Protein AF-A0A7L4LNX8-F1 (afdb_monomer)

Mean predicted aligned error: 1.96 Å

Secondary structure (DSSP, 8-state):
---EEE-TTTTTT--S-EEEEEEEE-TTTTTT-EEEEEEEEEE-TTTTTT-EEEEEEE-S-B-TTTTTT--EEEEE-

Nearest PDB structures (foldseek):
  1ofd-assembly2_B  TM=9.963E-01  e=1.398E-05  Synechocystis sp. PCC 6803
  6s6u-assembly1_A  TM=9.975E-01  e=2.112E-04  Azospirillum brasilense
  1ofe-assembly2_B  TM=9.719E-01  e=3.634E-04  Synechocystis sp. PCC 6803
  6s6s-assembly1_C  TM=9.930E-01  e=7.058E-04  Azospirillum brasilense
  1ea0-assembly2_B  TM=1.004E+00  e=1.077E-03  Azospirillum brasilense

Solvent-accessible surface area (backbone atoms only — not comparable to full-atom values): 3612 Å² total; per-residue (Å²): 116,89,51,77,73,44,61,60,47,40,55,59,57,27,63,58,59,78,49,79,43,95,17,20,34,28,35,29,28,32,22,33,14,44,31,26,38,37,40,31,32,21,36,27,37,30,23,32,22,47,10,53,21,33,36,41,38,32,77,47,60,69,34,57,62,54,46,43,74,44,79,33,58,51,77,48,110

Organism: NCBI:txid1347786

Foldseek 3Di:
DADEDEEECDLPLPQEEEEEEPYEYEECANPQPNYYEYEYAEYEHAACHNHAEYEYEHNYYYYPCYCHNRNHYYYHD

Structure (mmCIF, N/CA/C/O backbone):
data_AF-A0A7L4LNX8-F1
#
_entry.id   AF-A0A7L4LNX8-F1
#
loop_
_atom_site.group_PDB
_atom_site.id
_atom_site.type_symbol
_atom_site.label_atom_id
_atom_site.label_alt_id
_atom_site.label_comp_id
_atom_site.label_asym_id
_atom_site.label_entity_id
_atom_site.label_seq_id
_atom_site.pdbx_PDB_ins_code
_atom_site.Cartn_x
_atom_site.Cartn_y
_atom_site.Cartn_z
_atom_site.occupancy
_atom_site.B_iso_or_equiv
_atom_site.auth_seq_id
_atom_site.auth_comp_id
_atom_site.auth_asym_id
_atom_site.auth_atom_id
_atom_site.pdbx_PDB_model_num
ATOM 1 N N . GLU A 1 1 ? -14.144 3.762 9.458 1.00 60.62 1 GLU A N 1
ATOM 2 C CA . GLU A 1 1 ? -14.279 2.894 10.653 1.00 60.62 1 GLU A CA 1
ATOM 3 C C . GLU A 1 1 ? -12.981 3.005 11.472 1.00 60.62 1 GLU A C 1
ATOM 5 O O . GLU A 1 1 ? -11.963 3.348 10.884 1.00 60.62 1 GLU A O 1
ATOM 10 N N . GLU A 1 2 ? -12.988 2.837 12.803 1.00 82.00 2 GLU A N 1
ATOM 11 C CA . GLU A 1 2 ? -11.806 3.142 13.660 1.00 82.00 2 GLU A CA 1
ATOM 12 C C . GLU A 1 2 ? -10.974 1.915 14.067 1.00 82.00 2 GLU A C 1
ATOM 14 O O . GLU A 1 2 ? -9.900 2.047 14.648 1.00 82.00 2 GLU A O 1
ATOM 19 N N . ASN A 1 3 ? -11.456 0.707 13.775 1.00 94.56 3 ASN A N 1
ATOM 20 C CA . ASN A 1 3 ? -10.828 -0.510 14.276 1.00 94.56 3 ASN A CA 1
ATOM 21 C C . ASN A 1 3 ? -9.708 -0.997 13.355 1.00 94.56 3 ASN A C 1
ATOM 23 O O . ASN A 1 3 ? -9.892 -1.118 12.141 1.00 94.56 3 ASN A O 1
ATOM 27 N N . SER A 1 4 ? -8.573 -1.355 13.953 1.00 96.44 4 SER A N 1
ATOM 28 C CA . SER A 1 4 ? -7.492 -2.057 13.263 1.00 96.44 4 SER A CA 1
ATOM 29 C C . SER A 1 4 ? -7.916 -3.479 12.906 1.00 96.44 4 SER A C 1
ATOM 31 O O . SER A 1 4 ? -8.288 -4.256 13.785 1.00 96.44 4 SER A O 1
ATOM 33 N N . VAL A 1 5 ? -7.837 -3.829 11.621 1.00 97.88 5 VAL A N 1
ATOM 34 C CA . VAL A 1 5 ? -8.263 -5.146 11.098 1.00 97.88 5 VAL A CA 1
ATOM 35 C C . VAL A 1 5 ? -7.130 -5.931 10.451 1.00 97.88 5 VAL A C 1
ATOM 37 O O . VAL A 1 5 ? -7.236 -7.145 10.288 1.00 97.88 5 VAL A O 1
ATOM 40 N N . ILE A 1 6 ? -6.033 -5.259 10.099 1.00 98.19 6 ILE A N 1
ATOM 41 C CA . ILE A 1 6 ? -4.842 -5.895 9.548 1.00 98.19 6 ILE A CA 1
ATOM 42 C C . ILE A 1 6 ? -3.573 -5.243 10.095 1.00 98.19 6 ILE A C 1
ATOM 44 O O . ILE A 1 6 ? -3.499 -4.027 10.271 1.00 98.19 6 ILE A O 1
ATOM 48 N N . GLY A 1 7 ? -2.583 -6.081 10.400 1.00 98.06 7 GLY A N 1
ATOM 49 C CA . GLY A 1 7 ? -1.314 -5.656 10.979 1.00 98.06 7 GLY A CA 1
ATOM 50 C C . GLY A 1 7 ? -0.375 -4.965 9.989 1.00 98.06 7 GLY A C 1
ATOM 51 O O . GLY A 1 7 ? -0.724 -4.659 8.848 1.00 98.06 7 GLY A O 1
ATOM 52 N N . ASN A 1 8 ? 0.851 -4.739 10.454 1.00 98.69 8 ASN A N 1
ATOM 53 C CA . ASN A 1 8 ? 1.896 -4.064 9.692 1.00 98.69 8 ASN A CA 1
ATOM 54 C C . ASN A 1 8 ? 2.382 -4.909 8.503 1.00 98.69 8 ASN A C 1
ATOM 56 O O . ASN A 1 8 ? 2.315 -6.139 8.530 1.00 98.69 8 ASN A O 1
ATOM 60 N N . VAL A 1 9 ? 2.954 -4.246 7.491 1.00 98.50 9 VAL A N 1
ATOM 61 C CA . VAL A 1 9 ? 3.670 -4.889 6.365 1.00 98.50 9 VAL A CA 1
ATOM 62 C C . VAL A 1 9 ? 2.772 -5.810 5.516 1.00 98.50 9 VAL A C 1
ATOM 64 O O . VAL A 1 9 ? 3.242 -6.637 4.734 1.00 98.50 9 VAL A O 1
ATOM 67 N N . ALA A 1 10 ? 1.450 -5.668 5.624 1.00 98.62 10 ALA A N 1
ATOM 68 C CA . ALA A 1 10 ? 0.525 -6.402 4.775 1.00 98.62 10 ALA A CA 1
ATOM 69 C C . ALA A 1 10 ? 0.759 -6.075 3.293 1.00 98.62 10 ALA A C 1
ATOM 71 O O . ALA A 1 10 ? 1.021 -4.926 2.934 1.00 98.62 10 ALA A O 1
ATOM 72 N N . LEU A 1 11 ? 0.632 -7.097 2.438 1.00 98.62 11 LEU A N 1
ATOM 73 C CA . LEU A 1 11 ? 0.867 -7.025 0.988 1.00 98.62 11 LEU A CA 1
ATOM 74 C C . LEU A 1 11 ? 2.316 -6.708 0.591 1.00 98.62 11 LEU A C 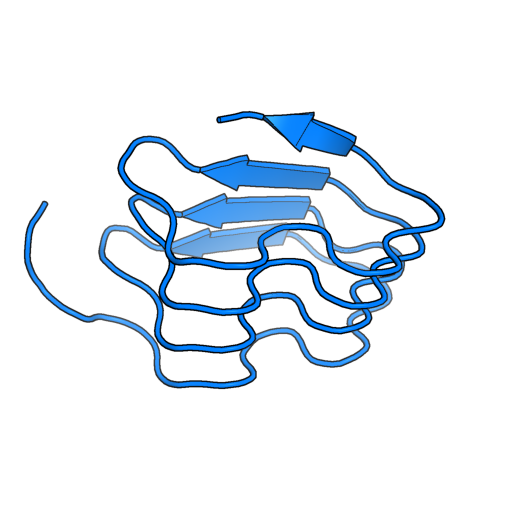1
ATOM 76 O O . LEU A 1 11 ? 2.567 -6.186 -0.499 1.00 98.62 11 LEU A O 1
ATOM 80 N N . TYR A 1 12 ? 3.273 -7.053 1.453 1.00 98.62 12 TYR A N 1
ATOM 81 C CA . TYR A 1 12 ? 4.686 -6.876 1.157 1.00 98.62 12 TYR A CA 1
ATOM 82 C C . TYR A 1 12 ? 5.095 -7.554 -0.152 1.00 98.62 12 TYR A C 1
ATOM 84 O O . TYR A 1 12 ? 5.035 -8.778 -0.274 1.00 98.62 12 TYR A O 1
ATOM 92 N N . GLY A 1 13 ? 5.537 -6.756 -1.125 1.00 98.62 13 GLY A N 1
ATOM 93 C CA . GLY A 1 13 ? 6.021 -7.281 -2.402 1.00 98.62 13 GLY A CA 1
ATOM 94 C C . GLY A 1 13 ? 4.945 -7.963 -3.250 1.00 98.62 13 GLY A C 1
ATOM 95 O O . GLY A 1 13 ? 5.296 -8.730 -4.145 1.00 98.62 13 GLY A O 1
ATOM 96 N N . ALA A 1 14 ? 3.656 -7.734 -2.970 1.00 98.75 14 ALA A N 1
ATOM 97 C CA . ALA A 1 14 ? 2.568 -8.371 -3.705 1.00 98.75 14 ALA A CA 1
ATOM 98 C C . ALA A 1 14 ? 2.674 -8.075 -5.212 1.00 98.75 14 ALA A C 1
ATOM 100 O O . ALA A 1 14 ? 2.883 -6.932 -5.614 1.00 98.75 14 ALA A O 1
ATOM 101 N N . THR A 1 15 ? 2.537 -9.101 -6.054 1.00 98.69 15 THR A N 1
ATOM 102 C CA . THR A 1 15 ? 2.734 -8.994 -7.514 1.00 98.69 15 THR A CA 1
ATOM 103 C C . THR A 1 15 ? 1.437 -9.071 -8.316 1.00 98.69 15 THR A C 1
ATOM 105 O O . THR A 1 15 ? 1.419 -8.690 -9.481 1.00 98.69 15 THR A O 1
ATOM 108 N N . SER A 1 16 ? 0.352 -9.568 -7.719 1.00 98.62 16 SER A N 1
ATOM 109 C CA . SER A 1 16 ? -0.990 -9.642 -8.308 1.00 98.62 16 SER A CA 1
ATOM 110 C C . SER A 1 16 ? -2.032 -9.924 -7.216 1.00 98.62 16 SER A C 1
ATOM 112 O O . SER A 1 16 ? -1.664 -10.265 -6.090 1.00 98.62 16 SER A O 1
ATOM 114 N N . GLY A 1 17 ? -3.317 -9.802 -7.557 1.00 98.56 17 GLY A N 1
ATOM 115 C CA . GLY A 1 17 ? -4.447 -10.132 -6.684 1.00 98.56 17 GLY A CA 1
ATOM 116 C C . GLY A 1 17 ? -5.235 -8.913 -6.213 1.00 98.56 17 GLY A C 1
ATOM 117 O O . GLY A 1 17 ? -4.771 -7.778 -6.329 1.00 98.56 17 GLY A O 1
ATOM 118 N N . ASP A 1 18 ? -6.424 -9.172 -5.674 1.00 98.69 18 ASP A N 1
ATOM 119 C CA . ASP A 1 18 ? -7.337 -8.154 -5.157 1.00 98.69 18 ASP A CA 1
ATOM 120 C C . ASP A 1 18 ? -7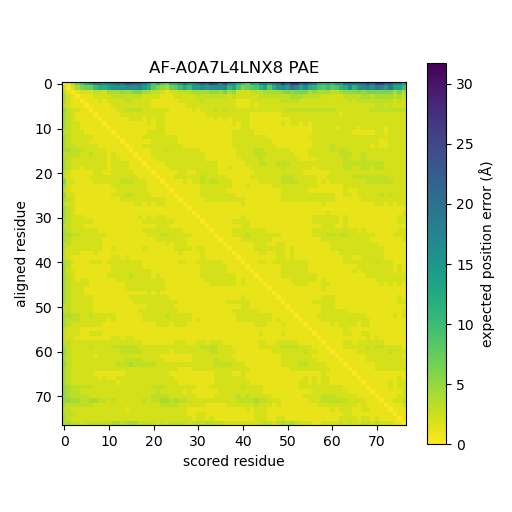.571 -8.370 -3.654 1.00 98.69 18 ASP A C 1
ATOM 122 O O . ASP A 1 18 ? -7.757 -9.502 -3.201 1.00 98.69 18 ASP A O 1
ATOM 126 N N . CYS A 1 19 ? -7.528 -7.298 -2.860 1.00 97.75 19 CYS A N 1
ATOM 127 C CA . CYS A 1 19 ? -7.724 -7.342 -1.408 1.00 97.75 19 CYS A CA 1
ATOM 128 C C . CYS A 1 19 ? -8.612 -6.184 -0.934 1.00 97.75 19 CYS A C 1
ATOM 130 O O . CYS A 1 19 ? -8.408 -5.035 -1.325 1.00 97.75 19 CYS A O 1
ATOM 132 N N . TRP A 1 20 ? -9.559 -6.470 -0.039 1.00 97.75 20 TRP A N 1
ATOM 133 C CA . TRP A 1 20 ? -10.483 -5.471 0.502 1.00 97.75 20 TRP A CA 1
ATOM 134 C C . TRP A 1 20 ? -10.529 -5.562 2.025 1.00 97.75 20 TRP A C 1
ATOM 136 O O . TRP A 1 20 ? -10.908 -6.593 2.581 1.00 97.75 20 TRP A O 1
ATOM 146 N N . PHE A 1 21 ? -10.147 -4.477 2.694 1.00 97.88 21 PHE A N 1
ATOM 147 C CA . PHE A 1 21 ? -10.086 -4.385 4.148 1.00 97.88 21 PHE A CA 1
ATOM 148 C C . PHE A 1 21 ? -11.090 -3.354 4.645 1.00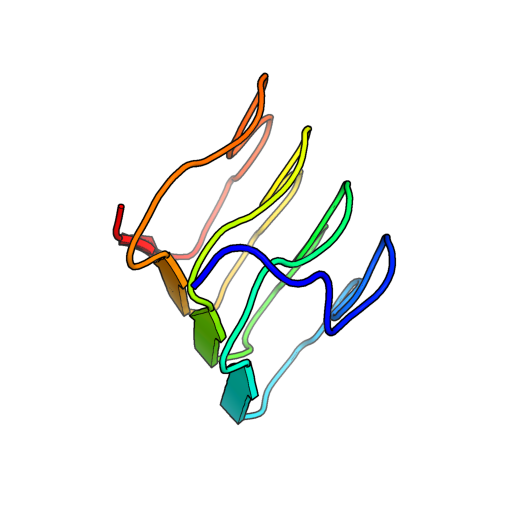 97.88 21 PHE A C 1
ATOM 150 O O . PHE A 1 21 ? -10.944 -2.155 4.410 1.00 97.88 21 PHE A O 1
ATOM 157 N N . ARG A 1 22 ? -12.101 -3.830 5.369 1.00 97.38 22 ARG A N 1
ATOM 158 C CA . ARG A 1 22 ? -13.085 -2.983 6.041 1.00 97.38 22 ARG A CA 1
ATOM 159 C C . ARG A 1 22 ? -12.560 -2.560 7.418 1.00 97.38 22 ARG A C 1
ATOM 161 O O . ARG A 1 22 ? -12.924 -3.148 8.433 1.00 97.38 22 ARG A O 1
ATOM 168 N N . GLY A 1 23 ? -11.613 -1.626 7.427 1.00 97.44 23 GLY A N 1
ATOM 169 C CA . GLY A 1 23 ? -11.015 -1.085 8.647 1.00 97.44 23 GLY A CA 1
ATOM 170 C C . GLY A 1 23 ? -9.615 -0.510 8.440 1.00 97.44 23 GLY A C 1
ATOM 171 O O . GLY A 1 23 ? -9.162 -0.317 7.308 1.00 97.44 23 GLY A O 1
ATOM 172 N N . VAL A 1 24 ? -8.938 -0.235 9.556 1.00 98.19 24 VAL A N 1
ATOM 173 C CA . VAL A 1 24 ? -7.617 0.404 9.593 1.00 98.19 24 VAL A CA 1
ATOM 174 C C . VAL A 1 24 ? -6.512 -0.643 9.420 1.00 98.19 24 VAL A C 1
ATOM 176 O O . VAL A 1 24 ? -6.504 -1.682 10.089 1.00 98.19 24 VAL A O 1
ATOM 179 N N . ALA A 1 25 ? -5.568 -0.366 8.524 1.00 98.50 25 ALA A N 1
ATOM 180 C CA . ALA A 1 25 ? -4.334 -1.119 8.367 1.00 98.50 25 ALA A CA 1
ATOM 181 C C . ALA A 1 25 ? -3.180 -0.490 9.152 1.00 98.50 25 ALA A C 1
ATOM 183 O O . ALA A 1 25 ? -3.085 0.732 9.282 1.00 98.50 25 ALA A O 1
ATOM 184 N N . GLY A 1 26 ? -2.279 -1.345 9.632 1.00 98.25 26 GLY A N 1
ATOM 185 C CA . GLY A 1 26 ? -1.056 -0.933 10.312 1.00 98.25 26 GLY A CA 1
ATOM 186 C C . GLY A 1 26 ? -0.042 -0.203 9.420 1.00 98.25 26 GLY A C 1
ATOM 187 O O . GLY A 1 26 ? -0.312 0.215 8.293 1.00 98.25 26 GLY A O 1
ATOM 188 N N . GLU A 1 27 ? 1.166 -0.050 9.949 1.00 98.62 27 GLU A N 1
ATOM 189 C CA . GLU A 1 27 ? 2.277 0.639 9.289 1.00 98.62 27 GLU A CA 1
ATOM 190 C C . GLU A 1 27 ? 2.823 -0.167 8.102 1.00 98.62 27 GLU A C 1
ATOM 192 O O . GLU A 1 27 ? 2.747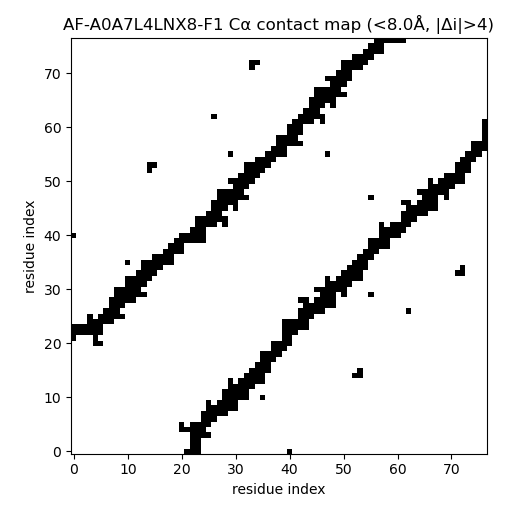 -1.402 8.070 1.00 98.62 27 GLU A O 1
ATOM 197 N N . ARG A 1 28 ? 3.444 0.525 7.138 1.00 98.75 28 ARG A N 1
ATOM 198 C CA . ARG A 1 28 ? 4.040 -0.081 5.931 1.00 98.75 28 ARG A CA 1
ATOM 199 C C . ARG A 1 28 ? 3.063 -0.945 5.135 1.00 98.75 28 ARG A C 1
ATOM 201 O O . ARG A 1 28 ? 3.451 -1.917 4.490 1.00 98.75 28 ARG A O 1
ATOM 208 N N . PHE A 1 29 ? 1.782 -0.611 5.180 1.00 98.81 29 PHE A N 1
ATOM 209 C CA . PHE A 1 29 ? 0.781 -1.278 4.364 1.00 98.81 29 PHE A CA 1
ATOM 210 C C . PHE A 1 29 ? 1.103 -1.120 2.872 1.00 98.81 29 PHE A C 1
ATOM 212 O O . PHE A 1 29 ? 1.433 -0.021 2.425 1.00 98.81 29 PHE A O 1
ATOM 219 N N . ALA A 1 30 ? 1.004 -2.207 2.105 1.00 98.69 30 ALA A N 1
ATOM 220 C CA . ALA A 1 30 ? 1.335 -2.251 0.680 1.00 98.69 30 ALA A CA 1
ATOM 221 C C . ALA A 1 30 ? 2.778 -1.816 0.349 1.00 98.69 30 ALA A C 1
ATOM 223 O O . ALA A 1 30 ? 3.062 -1.381 -0.770 1.00 98.69 30 ALA A O 1
ATOM 224 N N . VAL A 1 31 ? 3.708 -1.959 1.302 1.00 98.81 31 VAL A N 1
ATOM 225 C CA . VAL A 1 31 ? 5.132 -1.710 1.056 1.00 98.81 31 VAL A CA 1
ATOM 226 C C . VAL A 1 31 ? 5.643 -2.628 -0.060 1.00 98.81 31 VAL A C 1
ATOM 228 O O . VAL A 1 31 ? 5.418 -3.839 -0.053 1.00 98.81 31 VAL A O 1
ATOM 231 N N . ARG A 1 32 ? 6.310 -2.056 -1.064 1.00 98.81 32 ARG A N 1
ATOM 232 C CA . ARG A 1 32 ? 6.752 -2.755 -2.286 1.00 98.81 32 ARG A CA 1
ATOM 233 C C . ARG A 1 32 ? 5.640 -3.435 -3.093 1.00 98.81 32 ARG A C 1
ATOM 235 O O . ARG A 1 32 ? 5.946 -4.331 -3.883 1.00 98.81 32 ARG A O 1
ATOM 242 N N . ASN A 1 33 ? 4.376 -3.028 -2.950 1.00 98.88 33 ASN A N 1
ATOM 243 C CA . ASN A 1 33 ? 3.330 -3.526 -3.845 1.00 98.88 33 ASN A CA 1
ATOM 244 C C . ASN A 1 33 ? 3.748 -3.285 -5.308 1.00 98.88 33 ASN A C 1
ATOM 246 O O . ASN A 1 33 ? 4.231 -2.214 -5.671 1.00 98.88 33 ASN A O 1
ATOM 250 N N . SER A 1 34 ? 3.661 -4.326 -6.122 1.00 98.75 34 SER A N 1
ATOM 251 C CA . SER A 1 34 ? 4.148 -4.360 -7.500 1.00 98.75 34 SER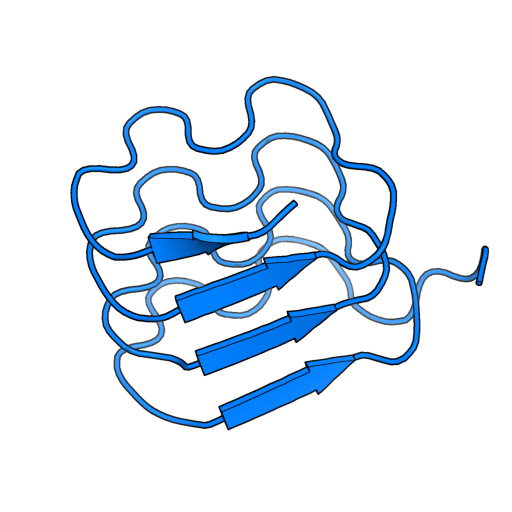 A CA 1
ATOM 252 C C . SER A 1 34 ? 3.074 -4.846 -8.477 1.00 98.75 34 SER A C 1
ATOM 254 O O . SER A 1 34 ? 3.357 -5.002 -9.662 1.00 98.75 34 SER A O 1
ATOM 256 N N . GLY A 1 35 ? 1.833 -5.055 -8.017 1.00 98.56 35 GLY A N 1
ATOM 257 C CA . GLY A 1 35 ? 0.732 -5.421 -8.913 1.00 98.56 35 GLY A CA 1
ATOM 258 C C . GLY A 1 35 ? -0.617 -5.759 -8.277 1.00 98.56 35 GLY A C 1
ATOM 259 O O . GLY A 1 35 ? -1.554 -6.042 -9.018 1.00 98.56 35 GLY A O 1
ATOM 260 N N . ALA A 1 36 ? -0.761 -5.724 -6.949 1.00 98.81 36 ALA A N 1
ATOM 261 C CA . ALA A 1 36 ? -2.049 -5.970 -6.299 1.00 98.81 36 ALA A CA 1
ATOM 262 C C . ALA A 1 36 ? -2.967 -4.735 -6.341 1.00 98.81 36 ALA A C 1
ATOM 264 O O . ALA A 1 36 ? -2.490 -3.597 -6.218 1.00 98.81 36 ALA A O 1
ATOM 265 N N . ASN A 1 37 ? -4.279 -4.961 -6.471 1.00 98.81 37 ASN A N 1
ATOM 266 C CA . ASN A 1 37 ? -5.302 -3.933 -6.282 1.00 98.81 37 ASN A CA 1
ATOM 267 C C . ASN A 1 37 ? -5.907 -4.046 -4.881 1.00 98.81 37 ASN A C 1
ATOM 269 O O . ASN A 1 37 ? -6.220 -5.136 -4.403 1.00 98.81 37 ASN A O 1
ATOM 273 N N . VAL A 1 38 ? -6.072 -2.913 -4.210 1.00 98.62 38 VAL A N 1
ATOM 274 C CA . VAL A 1 38 ? -6.391 -2.891 -2.786 1.00 98.62 38 VAL A CA 1
ATOM 275 C C . VAL A 1 38 ? -7.386 -1.790 -2.478 1.00 98.62 38 VAL A C 1
ATOM 277 O O . VAL A 1 38 ? -7.231 -0.673 -2.968 1.00 98.62 38 VAL A O 1
ATOM 280 N N . ILE A 1 39 ? -8.363 -2.086 -1.622 1.00 98.69 39 ILE A N 1
ATOM 281 C CA . ILE A 1 39 ? -9.173 -1.073 -0.938 1.00 98.69 39 ILE A CA 1
ATOM 282 C C . ILE A 1 39 ? -9.006 -1.261 0.567 1.00 98.69 39 ILE A C 1
ATOM 284 O O . ILE A 1 39 ? -9.085 -2.382 1.072 1.00 98.69 39 ILE A O 1
ATOM 288 N N . VAL A 1 40 ? -8.776 -0.165 1.276 1.00 98.56 40 VAL A N 1
ATOM 289 C CA . VAL A 1 40 ? -8.638 -0.119 2.733 1.00 98.56 40 VAL A CA 1
ATOM 290 C C . VAL A 1 40 ? -9.246 1.179 3.256 1.00 98.56 40 VAL A C 1
ATOM 292 O O . VAL A 1 40 ? -9.293 2.178 2.540 1.00 98.56 40 VAL A O 1
ATOM 295 N N . GLU A 1 41 ? -9.737 1.192 4.491 1.00 98.25 41 GLU A N 1
ATOM 296 C CA . GLU A 1 41 ? -10.373 2.398 5.026 1.00 98.25 41 GLU A CA 1
ATOM 297 C C . GLU A 1 41 ? -9.392 3.413 5.599 1.00 98.25 41 GLU A C 1
ATOM 299 O O . GLU A 1 41 ? -9.641 4.605 5.500 1.00 98.25 41 GLU A O 1
ATOM 304 N N . ALA A 1 42 ? -8.283 2.975 6.187 1.00 98.19 42 ALA A N 1
ATOM 305 C CA . ALA A 1 42 ? -7.222 3.862 6.657 1.00 98.19 42 ALA A CA 1
ATOM 306 C C . ALA A 1 42 ? -5.900 3.100 6.752 1.00 98.19 42 ALA A C 1
ATOM 308 O O . ALA A 1 42 ? -5.890 1.872 6.854 1.00 98.19 42 ALA A O 1
ATOM 309 N N . VAL A 1 43 ? -4.782 3.820 6.729 1.00 98.38 43 VAL A N 1
ATOM 310 C CA . VAL A 1 43 ? -3.435 3.234 6.737 1.00 98.38 43 VAL A CA 1
ATOM 311 C C . VAL A 1 43 ? -2.542 3.976 7.728 1.00 98.38 43 VAL A C 1
ATOM 313 O O . VAL A 1 43 ? -2.585 5.203 7.797 1.00 98.38 43 VAL A O 1
ATOM 316 N N . GLY A 1 44 ? -1.707 3.241 8.467 1.00 98.38 44 GLY A N 1
ATOM 317 C CA . GLY A 1 44 ? -0.669 3.807 9.331 1.00 98.38 44 GLY A CA 1
ATOM 318 C C . GLY A 1 44 ? 0.484 4.485 8.572 1.00 98.38 44 GLY A C 1
ATOM 319 O O . GLY A 1 44 ? 0.399 4.790 7.381 1.00 98.38 44 GLY A O 1
ATOM 320 N N . ASP A 1 45 ? 1.592 4.739 9.267 1.00 98.75 45 ASP A N 1
ATOM 321 C CA . ASP A 1 45 ? 2.760 5.408 8.679 1.00 98.75 45 ASP A CA 1
ATOM 322 C C . ASP A 1 45 ? 3.426 4.544 7.588 1.00 98.75 45 ASP A C 1
ATOM 324 O O . ASP A 1 45 ? 3.376 3.311 7.620 1.00 98.75 45 ASP A O 1
ATOM 328 N N . HIS A 1 46 ? 4.089 5.193 6.624 1.00 98.75 46 HIS A N 1
ATOM 329 C CA . HIS A 1 46 ? 4.829 4.550 5.525 1.00 98.75 46 HIS A CA 1
ATOM 330 C C . HIS A 1 46 ? 3.967 3.678 4.589 1.00 98.75 46 HIS A C 1
ATOM 332 O O . HIS A 1 46 ? 4.460 2.727 3.979 1.00 98.75 46 HIS A O 1
ATOM 338 N N . GLY A 1 47 ? 2.672 3.974 4.460 1.00 98.62 47 GLY A N 1
ATOM 339 C CA . GLY A 1 47 ? 1.814 3.309 3.476 1.00 98.62 47 GLY A CA 1
ATOM 340 C C . GLY A 1 47 ? 2.343 3.470 2.045 1.00 98.62 47 GLY A C 1
ATOM 341 O O . GLY A 1 47 ? 2.827 4.538 1.678 1.00 98.62 47 GLY A O 1
ATOM 342 N N . CYS A 1 48 ? 2.256 2.412 1.237 1.00 98.75 48 CYS A N 1
ATOM 343 C CA . CYS A 1 48 ? 2.737 2.350 -0.153 1.00 98.75 48 CYS A CA 1
ATOM 344 C C . CYS A 1 48 ? 4.233 2.676 -0.344 1.00 98.75 48 CYS A C 1
ATOM 346 O O . CYS A 1 48 ? 4.664 2.993 -1.454 1.00 98.75 48 CYS A O 1
ATOM 348 N N . GLU A 1 49 ? 5.043 2.595 0.715 1.00 98.88 49 GLU A N 1
ATOM 349 C CA . GLU A 1 49 ? 6.487 2.810 0.626 1.00 98.88 49 GLU A CA 1
ATOM 350 C C . GLU A 1 49 ? 7.105 1.839 -0.400 1.00 98.88 49 GLU A C 1
ATOM 352 O O . GLU A 1 49 ? 6.788 0.648 -0.421 1.00 98.88 49 GLU A O 1
ATOM 357 N N . TYR A 1 50 ? 7.959 2.340 -1.294 1.00 98.81 50 TYR A N 1
ATOM 358 C CA . TYR A 1 50 ? 8.591 1.551 -2.363 1.00 98.81 50 TYR A CA 1
ATOM 359 C C . TYR A 1 50 ? 7.628 0.829 -3.329 1.00 98.81 50 TYR A C 1
ATOM 361 O O . TYR A 1 50 ? 8.045 -0.119 -4.000 1.00 98.81 50 TYR A O 1
ATOM 369 N N . MET A 1 51 ? 6.350 1.218 -3.403 1.00 98.88 51 MET A N 1
ATOM 370 C CA . MET A 1 51 ? 5.398 0.635 -4.356 1.00 98.88 51 MET A CA 1
ATOM 371 C C . MET A 1 51 ? 5.853 0.898 -5.807 1.00 98.88 51 MET A C 1
ATOM 373 O O . MET A 1 51 ? 6.282 2.002 -6.147 1.00 98.88 51 MET A O 1
ATOM 377 N N . THR A 1 52 ? 5.802 -0.137 -6.652 1.00 98.88 52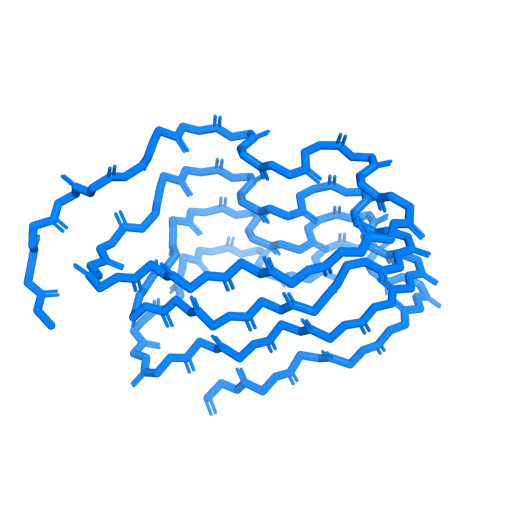 THR A N 1
ATOM 378 C CA . THR A 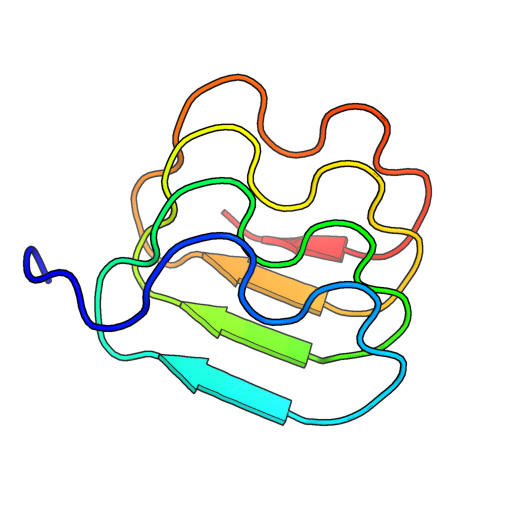1 52 ? 6.245 -0.102 -8.062 1.00 98.88 52 THR A CA 1
ATOM 379 C C . THR A 1 52 ? 5.144 -0.467 -9.064 1.00 98.88 52 THR A C 1
ATOM 381 O O . THR A 1 52 ? 5.318 -0.288 -10.268 1.00 98.88 52 THR A O 1
ATOM 384 N N . GLY A 1 53 ? 3.987 -0.936 -8.592 1.00 98.56 53 GLY A N 1
ATOM 385 C CA . GLY A 1 53 ? 2.855 -1.319 -9.431 1.00 98.56 53 GLY A CA 1
ATOM 386 C C . GLY A 1 53 ? 1.612 -1.658 -8.610 1.00 98.56 53 GLY A C 1
ATOM 387 O O . GLY A 1 53 ? 1.682 -1.798 -7.392 1.00 98.56 53 GLY A O 1
ATOM 388 N N . GLY A 1 54 ? 0.468 -1.800 -9.281 1.00 98.75 54 GLY A N 1
ATOM 389 C CA . GLY A 1 54 ? -0.831 -2.048 -8.643 1.00 98.75 54 GLY A CA 1
ATOM 390 C C . GLY A 1 54 ? -1.638 -0.773 -8.371 1.00 98.75 54 GLY A C 1
ATOM 391 O O . GLY A 1 54 ? -1.273 0.324 -8.814 1.00 98.75 54 GLY A O 1
ATOM 392 N N . ARG A 1 55 ? -2.757 -0.924 -7.655 1.00 98.81 55 ARG A N 1
ATOM 393 C CA . ARG A 1 55 ? -3.635 0.185 -7.248 1.00 98.81 55 ARG A CA 1
ATOM 394 C C . ARG A 1 55 ? -4.003 0.083 -5.776 1.00 98.81 55 ARG A C 1
ATOM 396 O O . ARG A 1 55 ? -4.397 -0.983 -5.324 1.00 98.81 55 ARG A O 1
ATOM 403 N N . VAL A 1 56 ? -3.929 1.187 -5.043 1.00 98.81 56 VAL A N 1
ATOM 404 C CA . VAL A 1 56 ? -4.352 1.241 -3.636 1.00 98.81 56 VAL A CA 1
ATOM 405 C C . VAL A 1 56 ? -5.368 2.362 -3.469 1.00 98.81 56 VAL A C 1
ATOM 407 O O . VAL A 1 56 ? -5.099 3.501 -3.825 1.00 98.81 56 VAL A O 1
ATOM 410 N N . ILE A 1 57 ? -6.547 2.043 -2.953 1.00 98.81 57 ILE A N 1
ATOM 411 C CA . ILE A 1 57 ? -7.583 3.014 -2.606 1.00 98.81 57 ILE A CA 1
ATOM 412 C C . ILE A 1 57 ? -7.660 3.057 -1.083 1.00 98.81 57 ILE A C 1
ATOM 414 O O . ILE A 1 57 ? -7.965 2.042 -0.454 1.00 98.81 57 ILE A O 1
ATOM 418 N N . VAL A 1 58 ? -7.379 4.221 -0.504 1.00 98.56 58 VAL A N 1
ATOM 419 C CA . VAL A 1 58 ? -7.565 4.500 0.920 1.00 98.56 58 VAL A CA 1
ATOM 420 C C . VAL A 1 58 ? -8.794 5.394 1.050 1.00 98.56 58 VAL A C 1
ATOM 422 O O . VAL A 1 58 ? -8.838 6.452 0.440 1.00 98.56 58 VAL A O 1
ATOM 425 N N . LEU A 1 59 ? -9.817 4.956 1.785 1.00 98.19 59 LEU A N 1
ATOM 426 C CA . LEU A 1 59 ? -11.087 5.697 1.911 1.00 98.19 59 LEU A CA 1
ATOM 427 C C . LEU A 1 59 ? -11.078 6.757 3.027 1.00 98.19 59 LEU A C 1
ATOM 429 O O . LEU A 1 59 ? -12.071 7.456 3.228 1.00 98.19 59 LEU A O 1
ATOM 433 N N . GLY A 1 60 ? -9.998 6.832 3.793 1.00 97.00 60 GLY A N 1
ATOM 434 C CA . GLY A 1 60 ? -9.896 7.616 5.015 1.00 97.00 60 GLY A CA 1
ATOM 435 C C . GLY A 1 60 ? -8.463 8.056 5.281 1.00 97.00 60 GLY A C 1
ATOM 436 O O . GLY A 1 60 ? -7.711 8.365 4.362 1.00 97.00 60 GLY A O 1
ATOM 437 N N . SER A 1 61 ? -8.079 8.147 6.554 1.00 97.12 61 SER A N 1
ATOM 438 C CA . SER A 1 61 ? -6.800 8.755 6.921 1.00 97.12 61 SER A CA 1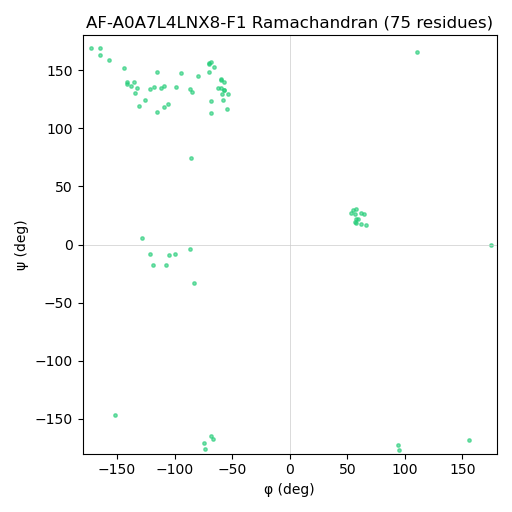
ATOM 439 C C . SER A 1 61 ? -5.588 7.911 6.517 1.00 97.12 61 SER A C 1
ATOM 441 O O . SER A 1 61 ? -5.603 6.678 6.535 1.00 97.12 61 SER A O 1
ATOM 443 N N . ILE A 1 62 ? -4.500 8.615 6.208 1.00 98.44 62 ILE A N 1
ATOM 444 C CA . ILE A 1 62 ? -3.168 8.045 6.020 1.00 98.44 62 ILE A CA 1
ATOM 445 C C . ILE A 1 62 ? -2.209 8.553 7.091 1.00 98.44 62 ILE A C 1
ATOM 447 O O . ILE A 1 62 ? -2.315 9.692 7.558 1.00 98.44 62 ILE A O 1
ATOM 451 N N . GLY A 1 63 ? -1.251 7.708 7.455 1.00 98.19 63 GLY A N 1
ATOM 452 C CA . GLY A 1 63 ? -0.121 8.089 8.281 1.00 98.19 63 GLY A CA 1
ATOM 453 C C . GLY A 1 63 ? 0.916 8.928 7.533 1.00 98.19 63 GLY A C 1
ATOM 454 O O . GLY A 1 63 ? 0.778 9.308 6.366 1.00 98.19 63 GLY A O 1
ATOM 455 N N . ARG A 1 64 ? 2.000 9.228 8.239 1.00 98.62 64 ARG A N 1
ATOM 456 C CA . ARG A 1 64 ? 3.116 10.039 7.751 1.00 98.62 64 ARG A CA 1
ATOM 457 C C . ARG A 1 64 ? 3.911 9.289 6.687 1.00 98.62 64 ARG A C 1
ATOM 459 O O . ARG A 1 64 ? 3.966 8.062 6.676 1.00 98.62 64 ARG A O 1
ATOM 466 N N . ASN A 1 65 ? 4.599 10.053 5.838 1.00 98.44 65 ASN A N 1
ATOM 467 C CA . ASN A 1 65 ? 5.536 9.523 4.842 1.00 98.44 65 ASN A CA 1
ATOM 468 C C . ASN A 1 65 ? 4.896 8.505 3.870 1.00 98.44 65 ASN A C 1
ATOM 470 O O . ASN A 1 65 ? 5.551 7.571 3.405 1.00 98.44 65 ASN A O 1
ATOM 474 N N . PHE A 1 66 ? 3.600 8.675 3.589 1.00 98.69 66 PHE A N 1
ATOM 475 C CA . PHE A 1 66 ? 2.882 7.878 2.601 1.00 98.69 66 PHE A CA 1
ATOM 476 C C . PHE A 1 66 ? 3.518 8.039 1.213 1.00 98.69 66 PHE A C 1
ATOM 478 O O . PHE A 1 66 ? 3.945 9.132 0.841 1.00 98.69 66 PHE A O 1
ATOM 485 N N . ALA A 1 67 ? 3.570 6.946 0.453 1.00 98.50 67 ALA A N 1
ATOM 486 C CA . ALA A 1 67 ? 4.161 6.861 -0.881 1.00 98.50 67 ALA A CA 1
ATOM 487 C C . ALA A 1 67 ? 5.656 7.236 -0.949 1.00 98.50 67 ALA A C 1
ATOM 489 O O . ALA A 1 67 ? 6.176 7.558 -2.021 1.00 98.50 67 ALA A O 1
ATOM 490 N N . ALA A 1 68 ? 6.385 7.163 0.169 1.00 98.81 68 ALA A N 1
ATOM 491 C CA . ALA A 1 68 ? 7.823 7.389 0.161 1.00 98.81 68 ALA A CA 1
ATOM 492 C C . ALA A 1 68 ? 8.529 6.413 -0.792 1.00 98.81 68 ALA A C 1
ATOM 494 O O . ALA A 1 68 ? 8.379 5.194 -0.697 1.00 98.81 68 ALA A O 1
ATOM 495 N N . ALA A 1 69 ? 9.285 6.972 -1.740 1.00 98.44 69 ALA A N 1
ATOM 496 C CA . ALA A 1 69 ? 9.954 6.225 -2.804 1.00 98.44 69 ALA A CA 1
ATOM 497 C C . ALA A 1 69 ? 9.025 5.292 -3.619 1.00 98.44 69 ALA A C 1
ATOM 499 O O . ALA A 1 69 ? 9.491 4.304 -4.187 1.00 98.44 69 ALA A O 1
ATOM 500 N N . MET A 1 70 ? 7.726 5.605 -3.705 1.00 98.62 70 MET A N 1
ATOM 501 C CA . MET A 1 70 ? 6.805 4.963 -4.642 1.00 98.62 70 MET A CA 1
ATOM 502 C C . MET A 1 70 ? 7.171 5.377 -6.072 1.00 98.62 70 MET A C 1
ATOM 504 O O . MET A 1 70 ? 7.060 6.547 -6.436 1.00 98.62 70 MET A O 1
ATOM 508 N N . SER A 1 71 ? 7.635 4.422 -6.877 1.00 98.50 71 SER A N 1
ATOM 509 C CA . SER A 1 71 ? 8.114 4.654 -8.246 1.00 98.50 71 SER A CA 1
ATOM 510 C C . SER A 1 71 ? 7.139 4.187 -9.330 1.00 98.50 71 SER A C 1
ATOM 512 O O . SER A 1 71 ? 7.345 4.498 -10.502 1.00 98.50 71 SER A O 1
ATOM 514 N N . GLY A 1 72 ? 6.066 3.476 -8.964 1.00 97.81 72 GLY A N 1
ATOM 515 C CA . GLY A 1 72 ? 5.033 3.038 -9.904 1.00 97.81 72 GLY A CA 1
ATOM 516 C C . GLY A 1 72 ? 3.745 2.561 -9.227 1.00 97.81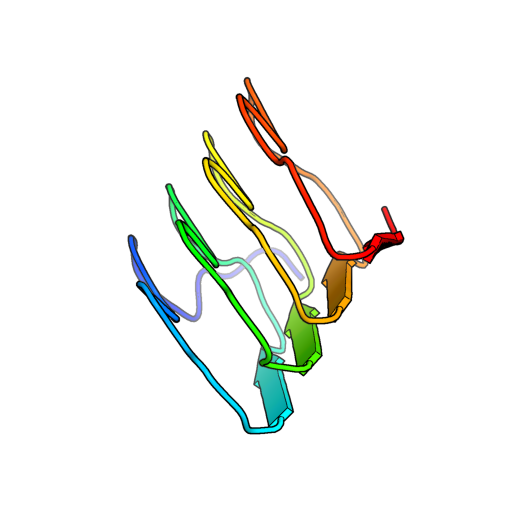 72 GLY A C 1
ATOM 517 O O . GLY A 1 72 ? 3.726 2.266 -8.035 1.00 97.81 72 GLY A O 1
ATOM 518 N N . GLY A 1 73 ? 2.661 2.486 -10.005 1.00 98.31 73 GLY A N 1
ATOM 519 C CA . GLY A 1 73 ? 1.299 2.243 -9.512 1.00 98.31 73 GLY A CA 1
ATOM 520 C C . GLY A 1 73 ? 0.504 3.532 -9.274 1.00 98.31 73 GLY A C 1
ATOM 521 O O . GLY A 1 73 ? 0.975 4.624 -9.587 1.00 98.31 73 GLY A O 1
ATOM 522 N N . ILE A 1 74 ? -0.725 3.406 -8.761 1.00 98.69 74 ILE A N 1
ATOM 523 C CA . ILE A 1 74 ? -1.610 4.551 -8.468 1.00 98.69 74 ILE A CA 1
ATOM 524 C C . ILE A 1 74 ? -2.232 4.375 -7.081 1.00 98.69 74 ILE A C 1
ATOM 526 O O . ILE A 1 74 ? -2.808 3.324 -6.796 1.00 98.69 74 ILE A O 1
ATOM 530 N N . ALA A 1 75 ? -2.152 5.412 -6.248 1.00 98.44 75 ALA A N 1
ATOM 531 C CA . ALA A 1 75 ? -2.863 5.484 -4.978 1.00 98.44 75 ALA A CA 1
ATOM 532 C C . ALA A 1 75 ? -3.953 6.568 -5.031 1.00 98.44 75 ALA A C 1
ATOM 534 O O . ALA A 1 75 ? -3.694 7.674 -5.505 1.00 98.44 75 ALA A O 1
ATOM 535 N N . TYR A 1 76 ? -5.152 6.244 -4.551 1.00 98.44 76 TYR A N 1
ATOM 536 C CA . TYR A 1 76 ? -6.256 7.182 -4.333 1.00 98.44 76 TYR A CA 1
ATOM 537 C C . TYR A 1 76 ? -6.442 7.368 -2.828 1.00 98.44 76 TYR A C 1
ATOM 539 O O . TYR A 1 76 ? -6.387 6.379 -2.092 1.00 98.44 76 TYR A O 1
ATOM 547 N N . LEU A 1 77 ? -6.634 8.618 -2.407 1.00 96.00 77 LEU A N 1
ATOM 548 C CA . LEU A 1 77 ? -6.720 9.059 -1.015 1.00 96.00 77 LEU A CA 1
ATOM 549 C C . LEU A 1 77 ? -7.997 9.872 -0.798 1.00 96.00 77 LEU A C 1
ATOM 551 O O . LEU A 1 77 ? -8.354 10.620 -1.740 1.00 96.00 77 LEU A O 1
#

InterPro domains:
  IPR002489 Glutamate synthase, alpha subunit, C-terminal [PF01493] (1-77)
  IPR036485 Glutamate synthase, alpha subunit, C-terminal domain superfamily [G3DSA:2.160.20.60] (1-77)
  IPR036485 Glutamate synthase, alpha subunit, C-terminal domain superfamily [SSF69336] (2-77)
  IPR051394 Glutamate Synthase [PTHR43100] (1-77)

pLDDT: mean 97.65, std 4.68, range [60.62, 98.88]

Radius of gyration: 10.44 Å; Cα contacts (8 Å, |Δi|>4): 259; chains: 1; bounding box: 24×20×24 Å

Sequence (77 aa):
EENSVIGNVALYGATSGDCWFRGVAGERFAVRNSGANVIVEAVGDHGCEYMTGGRVIVLGSIGRNFAAAMSGGIAYL